Protein AF-A0A0A9DQC6-F1 (afdb_monomer_lite)

pLDDT: mean 93.59, std 3.26, range [85.88, 97.5]

Structure (mmCIF, N/CA/C/O backbone):
data_AF-A0A0A9DQC6-F1
#
_entry.id   AF-A0A0A9DQC6-F1
#
loop_
_atom_site.group_PDB
_atom_site.id
_atom_site.type_symbol
_atom_site.label_atom_id
_atom_site.label_alt_id
_atom_site.label_comp_id
_atom_site.label_asym_id
_atom_site.label_entity_id
_atom_site.label_seq_id
_atom_site.pdbx_PDB_ins_code
_atom_site.Cartn_x
_atom_site.Cartn_y
_atom_site.Cartn_z
_atom_site.occupancy
_atom_site.B_iso_or_equiv
_atom_site.auth_seq_id
_atom_site.auth_comp_id
_atom_site.auth_asym_id
_atom_site.auth_atom_id
_atom_site.pdbx_PDB_model_num
ATOM 1 N N . MET A 1 1 ? -4.265 -1.712 11.364 1.00 88.62 1 MET A N 1
ATOM 2 C CA . MET A 1 1 ? -3.934 -0.849 10.211 1.00 88.62 1 MET A CA 1
ATOM 3 C C . MET A 1 1 ? -2.435 -0.604 10.213 1.00 88.62 1 MET A C 1
ATOM 5 O O . MET A 1 1 ? -1.881 -0.452 11.293 1.00 88.62 1 MET A O 1
ATOM 9 N N . LYS A 1 2 ? -1.797 -0.584 9.042 1.00 94.31 2 LYS A N 1
ATOM 10 C CA . LYS A 1 2 ? -0.423 -0.107 8.846 1.00 94.31 2 LYS A CA 1
ATOM 11 C C . LYS A 1 2 ? -0.456 0.866 7.667 1.00 94.31 2 LYS A C 1
ATOM 13 O O . LYS A 1 2 ? -1.155 0.585 6.699 1.00 94.31 2 LYS A O 1
ATOM 18 N N . THR A 1 3 ? 0.208 2.003 7.796 1.00 94.81 3 THR A N 1
ATOM 19 C CA . THR A 1 3 ? 0.214 3.092 6.812 1.00 94.81 3 THR A CA 1
ATOM 20 C C . THR A 1 3 ? 1.537 3.841 6.916 1.00 94.81 3 THR A C 1
ATOM 22 O O . THR A 1 3 ? 2.192 3.746 7.957 1.00 94.81 3 THR A O 1
ATOM 25 N N . ASP A 1 4 ? 1.904 4.558 5.861 1.00 96.19 4 ASP A N 1
ATOM 26 C CA . ASP A 1 4 ? 3.049 5.467 5.860 1.00 96.19 4 ASP A CA 1
ATOM 27 C C . ASP A 1 4 ? 2.763 6.689 6.755 1.00 96.19 4 ASP A C 1
ATOM 29 O O . ASP A 1 4 ? 1.602 6.999 7.050 1.00 96.19 4 ASP A O 1
ATOM 33 N N . ASP A 1 5 ? 3.813 7.356 7.230 1.00 96.44 5 ASP A N 1
ATOM 34 C CA . ASP A 1 5 ? 3.730 8.533 8.105 1.00 96.44 5 ASP A CA 1
ATOM 35 C C . ASP A 1 5 ? 3.339 9.821 7.362 1.00 96.44 5 ASP A C 1
ATOM 37 O O . ASP A 1 5 ? 2.941 10.803 7.989 1.00 96.44 5 ASP A O 1
ATOM 41 N N . ASP A 1 6 ? 3.379 9.795 6.030 1.00 96.31 6 ASP A N 1
ATOM 42 C CA . ASP A 1 6 ? 2.934 10.859 5.129 1.00 96.31 6 ASP A CA 1
ATOM 43 C C . ASP A 1 6 ? 1.484 10.674 4.631 1.00 96.31 6 ASP A C 1
ATOM 45 O O . ASP A 1 6 ? 1.002 11.436 3.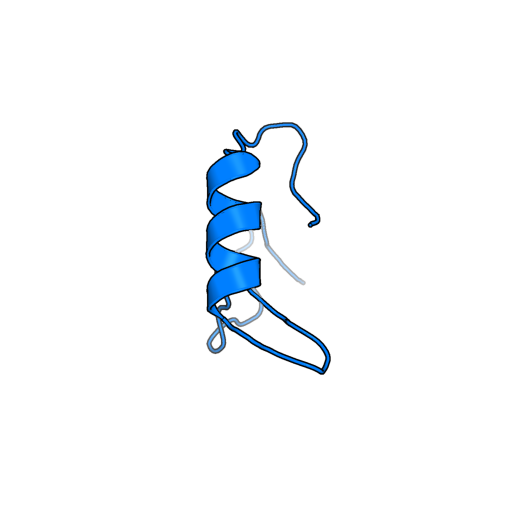787 1.00 96.31 6 ASP A O 1
ATOM 49 N N . ALA A 1 7 ? 0.752 9.699 5.180 1.00 95.62 7 ALA A N 1
ATOM 50 C CA . ALA A 1 7 ? -0.633 9.423 4.816 1.00 95.62 7 ALA A CA 1
ATOM 51 C C . ALA A 1 7 ? -1.648 10.077 5.771 1.00 95.62 7 ALA A C 1
ATOM 53 O O . ALA A 1 7 ? -1.536 10.009 6.995 1.00 95.62 7 ALA A O 1
ATOM 54 N N . PHE A 1 8 ? -2.727 10.633 5.210 1.00 96.50 8 PHE A N 1
ATOM 55 C CA . PHE A 1 8 ? -3.899 11.050 5.984 1.00 96.50 8 PHE A CA 1
ATOM 56 C C . PHE A 1 8 ? -4.879 9.885 6.178 1.00 96.50 8 PHE A C 1
ATOM 58 O O . PHE A 1 8 ? -5.209 9.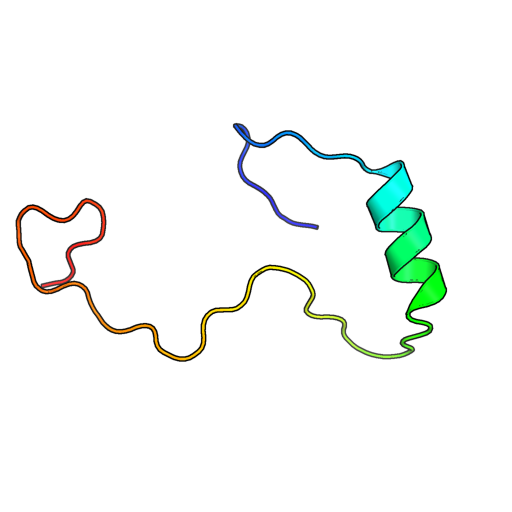174 5.227 1.00 96.50 8 PHE A O 1
ATOM 65 N N . VAL A 1 9 ? -5.395 9.717 7.400 1.00 95.50 9 VAL A N 1
ATOM 66 C CA . VAL A 1 9 ? -6.260 8.589 7.774 1.00 95.50 9 VAL A CA 1
ATOM 67 C C . VAL A 1 9 ? -7.523 9.060 8.494 1.00 95.50 9 VAL A C 1
ATOM 69 O O . VAL A 1 9 ? -7.442 9.702 9.539 1.00 95.50 9 VAL A O 1
ATOM 72 N N . ARG A 1 10 ? -8.697 8.645 7.996 1.00 96.81 10 ARG A N 1
ATOM 73 C CA . ARG A 1 10 ? -9.984 8.775 8.705 1.00 96.81 10 ARG A CA 1
ATOM 74 C C . ARG A 1 10 ? -10.288 7.522 9.519 1.00 96.81 10 ARG A C 1
ATOM 76 O O . ARG A 1 10 ? -10.818 6.535 9.012 1.00 96.81 10 ARG A O 1
ATOM 83 N N . VAL A 1 11 ? -9.893 7.538 10.788 1.00 95.38 11 VAL A N 1
ATOM 84 C CA . VAL A 1 11 ? -9.978 6.364 11.675 1.00 95.38 11 VAL A CA 1
ATOM 85 C C . VAL A 1 11 ? -11.428 5.958 11.965 1.00 95.38 11 VAL A C 1
ATOM 87 O O . VAL A 1 11 ? -11.729 4.768 12.055 1.00 95.38 11 VAL A O 1
ATOM 90 N N . ASP A 1 12 ? -12.329 6.929 12.077 1.00 96.38 12 ASP A N 1
ATOM 91 C CA . ASP A 1 12 ? -13.758 6.737 12.342 1.00 96.38 12 ASP A CA 1
ATOM 92 C C . ASP A 1 12 ? -14.469 5.982 11.207 1.00 96.38 12 ASP A C 1
ATOM 94 O O . ASP A 1 12 ? -15.236 5.043 11.447 1.00 96.38 12 ASP A O 1
ATOM 98 N N . GLU A 1 13 ? -14.154 6.329 9.960 1.00 95.06 13 GLU A N 1
ATOM 99 C CA . GLU A 1 13 ? -14.689 5.660 8.777 1.00 95.06 13 GLU A CA 1
ATOM 100 C C . GLU A 1 13 ? -14.168 4.226 8.665 1.00 95.06 13 GLU A C 1
ATOM 102 O O . GLU A 1 13 ? -14.944 3.302 8.409 1.00 95.06 13 GLU A O 1
ATOM 107 N N . ILE A 1 14 ? -12.872 4.015 8.917 1.00 93.06 14 ILE A N 1
ATOM 108 C CA . ILE A 1 14 ? -12.270 2.676 8.919 1.00 93.06 14 ILE A CA 1
ATOM 109 C C . ILE A 1 14 ? -12.930 1.805 9.987 1.00 93.06 14 ILE A C 1
ATOM 111 O O . ILE A 1 14 ? -13.316 0.672 9.703 1.00 93.06 14 ILE A O 1
ATOM 115 N N . GLN A 1 15 ? -13.101 2.322 11.206 1.00 92.44 15 GLN A N 1
ATOM 116 C CA . GLN A 1 15 ? -13.741 1.581 12.289 1.00 92.44 15 GLN A CA 1
ATOM 117 C C . GLN A 1 15 ? -15.183 1.199 11.933 1.00 92.44 15 GLN A C 1
ATOM 119 O O . GLN A 1 15 ? -15.595 0.061 12.169 1.00 92.44 15 GLN A O 1
ATOM 124 N N . SER A 1 16 ? -15.943 2.136 11.366 1.00 94.31 16 SER A N 1
ATOM 125 C CA . SER A 1 16 ? -17.330 1.905 10.953 1.00 94.31 16 SER A CA 1
ATOM 126 C C . SER A 1 16 ? -17.413 0.859 9.840 1.00 94.31 16 SER A C 1
ATOM 128 O O . SER A 1 16 ? -18.196 -0.084 9.941 1.00 94.31 16 SER A O 1
ATOM 130 N N . SER A 1 17 ? -16.541 0.962 8.836 1.00 91.12 17 SER A N 1
ATOM 131 C CA . SER A 1 17 ? -16.489 0.039 7.697 1.00 91.12 17 SER A CA 1
ATOM 132 C C . SER A 1 17 ? -16.093 -1.375 8.126 1.00 91.12 17 SER A C 1
ATOM 134 O O . SER A 1 17 ? -16.751 -2.345 7.763 1.00 91.12 17 SER A O 1
ATOM 136 N N . VAL A 1 18 ? -15.063 -1.513 8.970 1.00 90.56 18 VAL A N 1
ATOM 137 C CA . VAL A 1 18 ? -14.610 -2.821 9.475 1.00 90.56 18 VAL A CA 1
ATOM 138 C C . VAL A 1 18 ? -15.699 -3.513 10.297 1.00 90.56 18 VAL A C 1
ATOM 140 O O . VAL A 1 18 ? -15.894 -4.717 10.148 1.00 90.56 18 VAL A O 1
ATOM 143 N N . LYS A 1 19 ? -16.450 -2.769 11.122 1.00 91.25 19 LYS A N 1
ATOM 144 C CA . LYS A 1 19 ? -17.592 -3.325 11.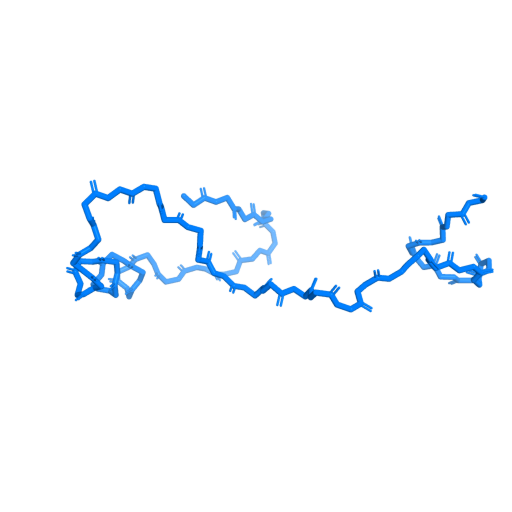870 1.00 91.25 19 LYS A CA 1
ATOM 145 C C . LYS A 1 19 ? -18.703 -3.828 10.944 1.00 91.25 19 LYS A C 1
ATOM 147 O O . LYS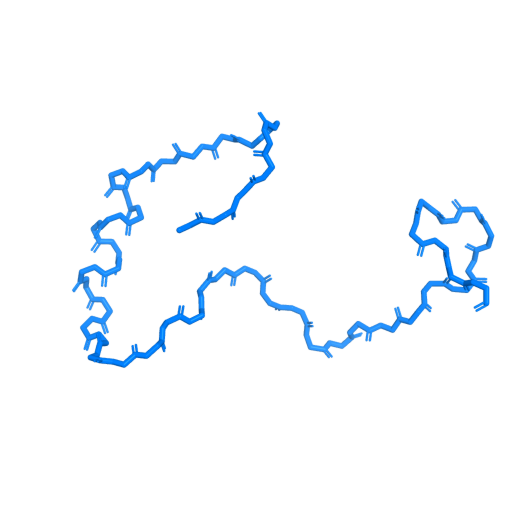 A 1 19 ? -19.305 -4.855 11.237 1.00 91.25 19 LYS A O 1
ATOM 152 N N . GLN A 1 20 ? -18.966 -3.129 9.840 1.00 92.75 20 GLN A N 1
ATOM 153 C CA . GLN A 1 20 ? -20.008 -3.505 8.878 1.00 92.75 20 GLN A CA 1
ATOM 154 C C . GLN A 1 20 ? -19.655 -4.749 8.053 1.00 92.75 20 GLN A C 1
ATOM 156 O O . GLN A 1 20 ? -20.555 -5.501 7.692 1.00 92.75 20 GLN A O 1
ATOM 161 N N . LEU A 1 21 ? -18.369 -5.003 7.785 1.00 90.44 21 LEU A N 1
ATOM 162 C CA . LEU A 1 21 ? -17.928 -6.173 7.011 1.00 90.44 21 LEU A CA 1
ATOM 163 C C . LEU A 1 21 ? -18.224 -7.518 7.708 1.00 90.44 21 LEU A C 1
ATOM 165 O O . LEU A 1 21 ? -18.225 -8.547 7.039 1.00 90.44 21 LEU A O 1
ATOM 169 N N . ASN A 1 22 ? -18.486 -7.516 9.024 1.00 87.88 22 ASN A N 1
ATOM 170 C CA . ASN A 1 22 ? -18.912 -8.680 9.817 1.00 87.88 22 ASN A CA 1
ATOM 171 C C . ASN A 1 22 ? -18.055 -9.949 9.601 1.00 87.88 22 ASN A C 1
ATOM 173 O O . ASN A 1 22 ? -18.567 -11.063 9.483 1.00 87.88 22 ASN A O 1
ATOM 177 N N . VAL A 1 23 ? -16.732 -9.779 9.522 1.00 90.25 23 VAL A N 1
ATOM 178 C CA . VAL A 1 23 ? -15.785 -10.879 9.294 1.00 90.25 23 VAL A CA 1
ATOM 179 C C . VAL A 1 23 ? -15.284 -11.409 10.637 1.00 90.25 23 VAL A C 1
ATOM 181 O O . VAL A 1 23 ? -14.802 -10.646 11.469 1.00 90.25 23 VAL A O 1
ATOM 184 N N . SER A 1 24 ? -15.381 -12.722 10.848 1.00 85.88 24 SER A N 1
ATOM 185 C CA . SER A 1 24 ? -14.966 -13.396 12.090 1.00 85.88 24 SER A CA 1
ATOM 186 C C . SER A 1 24 ? -13.542 -13.968 12.058 1.00 85.88 24 SER A C 1
ATOM 188 O O . SER A 1 24 ? -13.049 -14.449 13.074 1.00 85.88 24 SER A O 1
ATOM 190 N N . HIS A 1 25 ? -12.877 -13.908 10.903 1.00 86.12 25 HIS A N 1
ATOM 191 C CA . HIS A 1 25 ? -11.521 -14.412 10.668 1.00 86.12 25 HIS A CA 1
ATOM 192 C C . HIS A 1 25 ? -10.659 -13.321 10.008 1.00 86.12 25 HIS A C 1
ATOM 194 O O . HIS A 1 25 ? -11.130 -12.206 9.793 1.00 86.12 25 HIS A O 1
ATOM 200 N N . GLY A 1 26 ? -9.386 -13.616 9.722 1.00 86.31 26 GLY A N 1
ATOM 201 C CA . GLY A 1 26 ? -8.408 -12.630 9.246 1.00 86.31 26 GLY A CA 1
ATOM 202 C C . GLY A 1 26 ? -8.920 -11.726 8.115 1.00 86.31 26 GLY A C 1
ATOM 203 O O 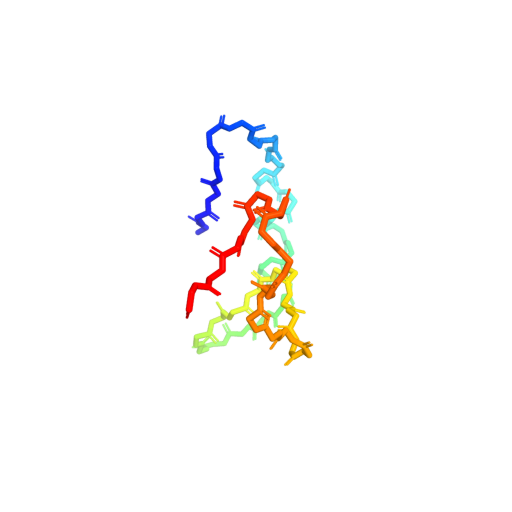. GLY A 1 26 ? -9.434 -12.207 7.108 1.00 86.31 26 GLY A O 1
ATOM 204 N N . LEU A 1 27 ? -8.748 -10.411 8.285 1.00 90.56 27 LEU A N 1
ATOM 205 C CA . LEU A 1 27 ? -9.162 -9.384 7.330 1.00 90.56 27 LEU A CA 1
ATOM 206 C C . LEU A 1 27 ? -7.930 -8.753 6.671 1.00 90.56 27 LEU A C 1
ATOM 208 O O . LEU A 1 27 ? -7.172 -8.035 7.326 1.00 90.56 27 LEU A O 1
ATOM 212 N N . LEU A 1 28 ? -7.762 -8.986 5.368 1.00 91.62 28 LEU A N 1
ATOM 213 C CA . LEU A 1 28 ? -6.850 -8.223 4.517 1.00 91.62 28 LEU A CA 1
ATOM 214 C C . LEU A 1 28 ? -7.680 -7.221 3.712 1.00 91.62 28 LEU A C 1
ATOM 216 O O . LEU A 1 28 ? -8.463 -7.610 2.850 1.00 91.62 28 LEU A O 1
ATOM 220 N N . TYR A 1 29 ? -7.530 -5.936 4.020 1.00 88.38 29 TYR A N 1
ATOM 221 C CA . TYR A 1 29 ? -8.332 -4.866 3.431 1.00 88.38 29 TYR A CA 1
ATOM 222 C C . TYR A 1 29 ? -7.443 -3.686 3.042 1.00 88.38 29 TYR A C 1
ATOM 224 O O . TYR A 1 29 ? -6.580 -3.273 3.817 1.00 88.38 29 TYR A O 1
ATOM 232 N N . GLY A 1 30 ? -7.653 -3.152 1.841 1.00 90.56 30 GLY A N 1
ATOM 233 C CA . GLY A 1 30 ? -6.860 -2.067 1.270 1.00 90.56 30 GLY A CA 1
ATOM 234 C C . GLY A 1 30 ? -6.781 -2.168 -0.251 1.00 90.56 30 GLY A C 1
ATOM 235 O O . GLY A 1 30 ? -7.506 -2.942 -0.875 1.00 90.56 30 GLY A O 1
ATOM 236 N N . ARG A 1 31 ? -5.881 -1.392 -0.860 1.00 92.06 31 ARG A N 1
ATOM 237 C CA . ARG A 1 31 ? -5.615 -1.469 -2.300 1.00 92.06 31 ARG A CA 1
ATOM 238 C C . ARG A 1 31 ? -4.640 -2.613 -2.575 1.00 92.06 31 ARG A C 1
ATOM 240 O O . ARG A 1 31 ? -3.453 -2.494 -2.289 1.00 92.06 31 ARG A O 1
ATOM 247 N N . ILE A 1 32 ? -5.151 -3.709 -3.123 1.00 94.12 32 ILE A N 1
ATOM 248 C CA . ILE A 1 32 ? -4.372 -4.906 -3.458 1.00 94.12 32 ILE A CA 1
ATOM 249 C C . ILE A 1 32 ? -4.182 -4.939 -4.975 1.00 94.12 32 ILE A C 1
ATOM 251 O O . ILE A 1 32 ? -5.146 -4.760 -5.715 1.00 94.12 32 ILE A O 1
ATOM 255 N N . ASN A 1 33 ? -2.949 -5.147 -5.438 1.00 94.00 33 ASN A N 1
ATOM 256 C CA . ASN A 1 33 ? -2.634 -5.289 -6.858 1.00 94.00 33 ASN A CA 1
ATOM 257 C C . ASN A 1 33 ? -2.098 -6.702 -7.130 1.00 94.00 33 ASN A C 1
ATOM 259 O O . ASN A 1 33 ? -1.041 -7.061 -6.612 1.00 94.00 33 ASN A O 1
ATOM 263 N N . SER A 1 34 ? -2.827 -7.494 -7.919 1.00 93.62 34 SER A N 1
ATOM 264 C CA . SER A 1 34 ? -2.472 -8.878 -8.259 1.00 93.62 34 SER A CA 1
ATOM 265 C C . SER A 1 34 ? -1.492 -8.991 -9.423 1.00 93.62 34 SER A C 1
ATOM 267 O O . SER A 1 34 ? -0.731 -9.951 -9.479 1.00 93.62 34 SER A O 1
ATOM 269 N N . ASP A 1 35 ? -1.465 -8.002 -10.315 1.00 93.88 35 ASP A N 1
ATOM 270 C CA . ASP A 1 35 ? -0.776 -8.105 -11.609 1.00 93.88 35 ASP A CA 1
ATOM 271 C C . ASP A 1 35 ? 0.578 -7.379 -11.578 1.00 93.88 35 ASP A C 1
ATOM 273 O O . ASP A 1 35 ? 1.075 -6.853 -12.574 1.00 93.88 35 ASP A O 1
ATOM 277 N N . SER A 1 36 ? 1.174 -7.312 -10.387 1.00 93.06 36 SER A N 1
ATOM 278 C CA . SER A 1 36 ? 2.446 -6.633 -10.154 1.00 93.06 36 SER A CA 1
ATOM 279 C C . SER A 1 36 ? 3.614 -7.516 -10.604 1.00 93.06 36 SER A C 1
ATOM 281 O O . SER A 1 36 ? 3.656 -8.707 -10.305 1.00 93.06 36 SER A O 1
ATOM 283 N N . GLY A 1 37 ? 4.600 -6.925 -11.279 1.00 94.88 37 GLY A N 1
ATOM 284 C CA . GLY A 1 37 ? 5.852 -7.580 -11.669 1.00 94.88 37 GLY A CA 1
ATOM 285 C C . GLY A 1 37 ? 7.070 -6.736 -11.284 1.00 94.88 37 GLY A C 1
ATOM 286 O O . GLY A 1 37 ? 6.912 -5.576 -10.900 1.00 94.88 37 GLY A O 1
ATOM 287 N N . PRO A 1 38 ? 8.295 -7.282 -11.371 1.00 96.31 38 PRO A N 1
ATOM 288 C CA . PRO A 1 38 ? 9.494 -6.516 -11.058 1.00 96.31 38 PRO A CA 1
ATOM 289 C C . PRO A 1 38 ? 9.662 -5.370 -12.057 1.00 96.31 38 PRO A C 1
ATOM 291 O O . PRO A 1 38 ? 9.600 -5.568 -13.272 1.00 96.31 38 PRO A O 1
ATOM 294 N N . HIS A 1 39 ? 9.913 -4.163 -11.558 1.00 97.44 39 HIS A N 1
ATOM 295 C CA . HIS A 1 39 ? 10.211 -3.030 -12.425 1.00 97.44 39 HIS A CA 1
ATOM 296 C C . HIS A 1 39 ? 11.643 -3.179 -12.965 1.00 97.44 39 HIS A C 1
ATOM 298 O O . HIS A 1 39 ? 12.601 -3.095 -12.203 1.00 97.44 39 HIS A O 1
ATOM 304 N N . ARG A 1 40 ? 11.791 -3.397 -14.281 1.00 97.19 40 ARG A N 1
ATOM 305 C CA . ARG A 1 40 ? 13.093 -3.602 -14.960 1.00 97.19 40 ARG A CA 1
ATOM 306 C C . ARG A 1 40 ? 13.663 -2.356 -15.646 1.00 97.19 40 ARG A C 1
ATOM 308 O O . ARG A 1 40 ? 14.710 -2.431 -16.273 1.00 97.19 40 ARG A O 1
ATOM 315 N N . ASN A 1 41 ? 12.982 -1.217 -15.539 1.00 96.94 41 ASN A N 1
ATOM 316 C CA . ASN A 1 41 ? 13.496 0.063 -16.022 1.00 96.94 41 ASN A CA 1
ATOM 317 C C . ASN A 1 41 ? 14.425 0.689 -14.957 1.00 96.94 41 ASN A C 1
ATOM 319 O O . ASN A 1 41 ? 13.913 0.971 -13.870 1.00 96.94 41 ASN A O 1
ATOM 323 N N . PRO A 1 42 ? 15.717 0.949 -15.250 1.00 96.69 42 PRO A N 1
ATOM 324 C CA . PRO A 1 42 ? 16.670 1.540 -14.301 1.00 96.69 42 PRO A CA 1
ATOM 325 C C . PRO A 1 42 ? 16.259 2.907 -13.743 1.00 96.69 42 PRO A C 1
ATOM 327 O O . PRO A 1 42 ? 16.613 3.238 -12.618 1.00 96.69 42 PRO A O 1
ATOM 330 N N . GLU A 1 43 ? 15.463 3.677 -14.487 1.00 97.50 43 GLU A N 1
ATOM 331 C CA . GLU A 1 43 ? 14.963 4.989 -14.048 1.00 97.50 43 GLU A CA 1
ATOM 332 C C . GLU A 1 43 ? 13.770 4.879 -13.079 1.00 97.50 43 GLU A C 1
ATOM 334 O O . GLU A 1 43 ? 13.237 5.878 -12.591 1.00 97.50 43 GLU A O 1
ATOM 339 N N . SER A 1 44 ? 13.277 3.666 -12.809 1.00 97.50 44 SER A N 1
ATOM 340 C CA . SER A 1 44 ? 12.154 3.477 -11.898 1.00 97.50 44 SER A CA 1
ATOM 341 C C . SER A 1 44 ? 12.595 3.655 -10.449 1.00 97.50 44 SER A C 1
ATOM 343 O O . SER A 1 44 ? 13.494 2.962 -9.982 1.00 97.50 44 SER A O 1
ATOM 345 N N . LYS A 1 45 ? 11.846 4.461 -9.681 1.00 97.44 45 LYS A N 1
ATOM 346 C CA . LYS A 1 45 ? 11.948 4.504 -8.207 1.00 97.44 45 LYS A CA 1
ATOM 347 C C . LYS A 1 45 ? 11.922 3.102 -7.574 1.00 97.44 45 LYS A C 1
ATOM 349 O O . LYS A 1 45 ? 12.500 2.895 -6.515 1.00 97.44 45 LYS A O 1
ATOM 354 N N . TRP A 1 46 ? 11.234 2.161 -8.219 1.00 96.88 46 TRP A N 1
ATOM 355 C CA . TRP A 1 46 ? 11.013 0.803 -7.731 1.00 96.88 46 TRP A CA 1
ATOM 356 C C . TRP A 1 46 ? 11.834 -0.250 -8.492 1.00 96.88 46 TRP A C 1
ATOM 358 O O . TRP A 1 46 ? 11.445 -1.415 -8.497 1.00 96.88 46 TRP A O 1
ATOM 368 N N . TYR A 1 47 ? 12.916 0.145 -9.180 1.00 97.25 47 TYR A N 1
ATOM 369 C CA . TYR A 1 47 ? 13.745 -0.761 -9.982 1.00 97.25 47 TYR A CA 1
ATOM 370 C C . TYR A 1 47 ? 14.283 -1.942 -9.163 1.00 97.25 47 TYR A C 1
ATOM 372 O O . TYR A 1 47 ? 14.778 -1.774 -8.048 1.00 97.25 47 TYR A O 1
ATOM 380 N N . ILE A 1 48 ? 14.213 -3.139 -9.748 1.00 95.56 48 ILE A N 1
ATOM 381 C CA . ILE A 1 48 ? 14.772 -4.374 -9.194 1.00 95.56 48 ILE A CA 1
ATOM 382 C C . ILE A 1 48 ? 15.725 -4.976 -10.233 1.00 95.56 48 ILE A C 1
ATOM 384 O O . ILE A 1 48 ? 15.323 -5.185 -11.384 1.00 95.56 48 ILE A O 1
ATOM 388 N N . SER A 1 49 ? 16.967 -5.264 -9.813 1.00 92.38 49 SER A N 1
ATOM 389 C CA . SER A 1 49 ? 18.012 -5.882 -10.647 1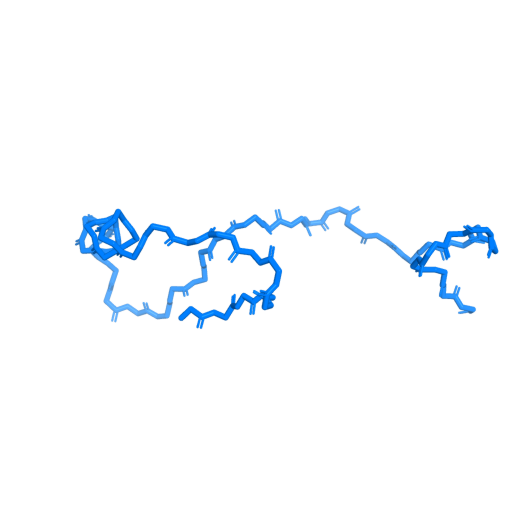.00 92.38 49 SER A CA 1
ATOM 390 C C . SER A 1 49 ? 17.774 -7.361 -10.946 1.00 92.38 49 SER A C 1
ATOM 392 O O . SER A 1 49 ? 16.936 -8.014 -10.281 1.00 92.38 49 SER A O 1
#

Secondary structure (DSSP, 8-state):
----TT----HHHHHHHHHHT--SS----S---SS---B--TT-TTB--

Foldseek 3Di:
DDDDPPDDDDVVVVVVVVVVVPDPDDDDDDDDDDPDDADCDPPDPRHDD

Radius of gyration: 16.08 Å; chains: 1; bounding box: 38×26×28 Å

Organism: Arundo donax (NCBI:txid35708)

Sequence (49 aa):
MKTDDDAFVRVDEIQSSVKQLNVSHGLLYGRINSDSGPHRNPESKWYIS

InterPro domains:
  IPR002659 Glycosyl transferase, family 31 [PF01762] (1-49)